Protein AF-A0A495QJJ1-F1 (afdb_monomer_lite)

Foldseek 3Di:
DDPVLVVLVVVVCQFQVQKDWDADPVPGWIWIAGDDDPPPPDVQQGIDIGNGSVVVVVSLVPRPPRGTPDDPPD

Sequence (74 aa):
MTQAECQQLETLRAQFPDWWFAWQEVEPRWHAQRKGDHATRPAVITDLRATNPNDLALLLLHIPAVEPVADPNR

pLDDT: mean 80.62, std 12.37, range [45.69, 91.44]

Radius of gyration: 12.49 Å; chains: 1; bounding box: 39×18×35 Å

Organism: NCBI:txid1120940

Structure (mmCIF, N/CA/C/O backbone):
data_AF-A0A495QJJ1-F1
#
_entry.id   AF-A0A495QJJ1-F1
#
loop_
_atom_site.group_PDB
_atom_site.id
_atom_site.type_symbol
_atom_site.label_atom_id
_atom_site.label_alt_id
_atom_site.label_comp_id
_atom_site.label_asym_id
_atom_site.label_entity_id
_atom_site.label_seq_id
_atom_site.pdbx_PDB_ins_code
_atom_site.Cartn_x
_atom_site.Cartn_y
_atom_site.Cartn_z
_atom_site.occupancy
_atom_site.B_iso_or_equiv
_atom_site.auth_seq_id
_atom_site.auth_comp_id
_atom_site.auth_asym_id
_atom_site.auth_atom_id
_atom_site.pdbx_PDB_model_num
ATOM 1 N N . MET A 1 1 ? -8.279 5.880 12.291 1.00 73.44 1 MET A N 1
ATOM 2 C CA . MET A 1 1 ? -6.884 5.975 11.834 1.00 73.44 1 MET A CA 1
ATOM 3 C C . MET A 1 1 ? -6.040 6.550 12.957 1.00 73.44 1 MET A C 1
ATOM 5 O O . MET A 1 1 ? -6.378 7.606 13.482 1.00 73.44 1 MET A O 1
ATOM 9 N N . THR A 1 2 ? -5.021 5.820 13.386 1.00 86.44 2 THR A N 1
ATOM 10 C CA . THR A 1 2 ? -4.084 6.187 14.453 1.00 86.44 2 THR A CA 1
ATOM 11 C C . THR A 1 2 ? -2.895 6.969 13.890 1.00 86.44 2 THR A C 1
ATOM 13 O O . THR A 1 2 ? -2.625 6.930 12.691 1.00 86.44 2 THR A O 1
ATOM 16 N N . GLN A 1 3 ? -2.138 7.653 14.753 1.00 86.69 3 GLN A N 1
ATOM 17 C CA . GLN A 1 3 ? -0.915 8.358 14.348 1.00 86.69 3 GLN A CA 1
ATOM 18 C C . GLN A 1 3 ? 0.132 7.414 13.727 1.00 86.69 3 GLN A C 1
ATOM 20 O O . GLN A 1 3 ? 0.801 7.790 12.766 1.00 86.69 3 GLN A O 1
ATOM 25 N N . ALA A 1 4 ? 0.244 6.186 14.241 1.00 87.56 4 ALA A N 1
ATOM 26 C CA . ALA A 1 4 ? 1.148 5.174 13.701 1.00 87.56 4 ALA A CA 1
ATOM 27 C C . ALA A 1 4 ? 0.750 4.749 12.277 1.00 87.56 4 ALA A C 1
ATOM 29 O O . ALA A 1 4 ? 1.607 4.676 11.400 1.00 87.56 4 ALA A O 1
ATOM 30 N N . GLU A 1 5 ? -0.548 4.548 12.026 1.00 85.06 5 GLU A N 1
ATOM 31 C CA . GLU A 1 5 ? -1.058 4.224 10.687 1.00 85.06 5 GLU A CA 1
ATOM 32 C C . GLU A 1 5 ? -0.789 5.364 9.695 1.00 85.06 5 GLU A C 1
ATOM 34 O O . GLU A 1 5 ? -0.345 5.110 8.577 1.00 85.06 5 GLU A O 1
ATOM 39 N N . CYS A 1 6 ? -0.975 6.624 10.114 1.00 86.31 6 CYS A N 1
ATOM 40 C CA . CYS A 1 6 ? -0.628 7.794 9.301 1.00 86.31 6 CYS A CA 1
ATOM 41 C C . CYS A 1 6 ? 0.853 7.797 8.901 1.00 86.31 6 CYS A C 1
ATOM 43 O O . CYS A 1 6 ? 1.179 8.037 7.742 1.00 86.31 6 CYS A O 1
ATOM 45 N N . GLN A 1 7 ? 1.756 7.511 9.841 1.00 88.62 7 GLN A N 1
ATOM 46 C CA . GLN A 1 7 ? 3.194 7.500 9.569 1.00 88.62 7 GLN A CA 1
ATOM 47 C C . GLN A 1 7 ? 3.587 6.378 8.599 1.00 88.62 7 GLN A C 1
ATOM 49 O O . GLN A 1 7 ? 4.369 6.608 7.678 1.00 88.62 7 GLN A O 1
ATOM 54 N N . GLN A 1 8 ? 3.005 5.188 8.757 1.00 88.06 8 GLN A N 1
ATOM 55 C CA . GLN A 1 8 ? 3.221 4.063 7.842 1.00 88.06 8 GLN A CA 1
ATOM 56 C C . GLN A 1 8 ? 2.755 4.383 6.416 1.00 88.06 8 GLN A C 1
ATOM 58 O O . GLN A 1 8 ? 3.408 3.993 5.449 1.00 88.06 8 GLN A O 1
ATOM 63 N N . LEU A 1 9 ? 1.660 5.132 6.264 1.00 86.31 9 LEU A N 1
ATOM 64 C CA . LEU A 1 9 ? 1.182 5.579 4.953 1.00 86.31 9 LEU A CA 1
ATOM 65 C C . LEU A 1 9 ? 2.122 6.568 4.283 1.00 86.31 9 LEU A C 1
ATOM 67 O O . LEU A 1 9 ? 2.342 6.464 3.080 1.00 86.31 9 LEU A O 1
ATOM 71 N N . GLU A 1 10 ? 2.675 7.517 5.033 1.00 90.19 10 GLU A N 1
ATOM 72 C CA . GLU A 1 10 ? 3.668 8.442 4.483 1.00 90.19 10 GLU A CA 1
ATOM 73 C C . GLU A 1 10 ? 4.914 7.687 4.007 1.00 90.19 10 GLU A C 1
ATOM 75 O O . GLU A 1 10 ? 5.416 7.939 2.912 1.00 90.19 10 GLU A O 1
ATOM 80 N N . THR A 1 11 ? 5.353 6.674 4.760 1.00 90.12 11 THR A N 1
ATOM 81 C CA . THR A 1 11 ? 6.426 5.773 4.322 1.00 90.12 11 THR A CA 1
ATOM 82 C C . THR A 1 11 ? 6.064 5.028 3.035 1.00 90.12 11 THR A C 1
ATOM 84 O O . THR A 1 11 ? 6.866 5.003 2.103 1.00 90.12 11 THR A O 1
ATOM 87 N N . LEU A 1 12 ? 4.856 4.466 2.938 1.00 89.25 12 LEU A N 1
ATOM 88 C CA . LEU A 1 12 ? 4.387 3.790 1.724 1.00 89.25 12 LEU A CA 1
ATOM 89 C C . LEU A 1 12 ? 4.351 4.719 0.510 1.00 89.25 12 LEU A C 1
ATOM 91 O O . LEU A 1 12 ? 4.809 4.342 -0.566 1.00 89.25 12 LEU A O 1
ATOM 95 N N . ARG A 1 13 ? 3.842 5.943 0.677 1.00 90.00 13 ARG A N 1
ATOM 96 C CA . ARG A 1 13 ? 3.791 6.954 -0.388 1.00 90.00 13 ARG A CA 1
ATOM 97 C C . ARG A 1 13 ? 5.182 7.311 -0.900 1.00 90.00 13 ARG A C 1
ATOM 99 O O . ARG A 1 13 ? 5.346 7.496 -2.103 1.00 90.00 13 ARG A O 1
ATOM 106 N N . ALA A 1 14 ? 6.163 7.389 -0.003 1.00 90.19 14 ALA A N 1
ATOM 107 C CA . ALA A 1 14 ? 7.549 7.654 -0.362 1.00 90.19 14 ALA A CA 1
ATOM 108 C C . ALA A 1 14 ? 8.205 6.464 -1.083 1.00 90.19 14 ALA A C 1
ATOM 110 O O . ALA A 1 14 ? 8.903 6.659 -2.076 1.00 90.19 14 ALA A O 1
ATOM 111 N N . GLN A 1 15 ? 7.969 5.235 -0.613 1.00 90.06 15 GLN A N 1
ATOM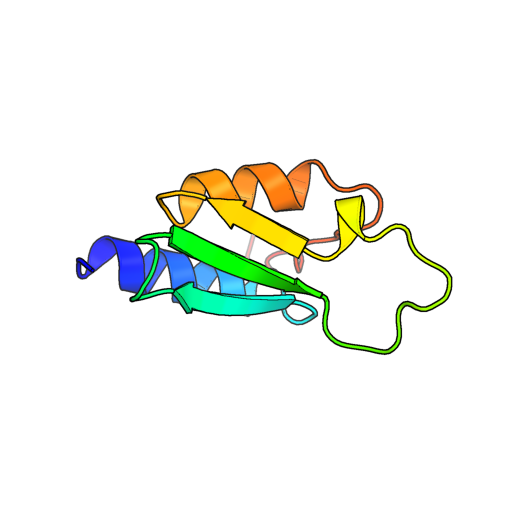 112 C CA . GLN A 1 15 ? 8.587 4.030 -1.177 1.00 90.06 15 GLN A CA 1
ATOM 113 C C . GLN A 1 15 ? 7.963 3.592 -2.505 1.00 90.06 15 GLN A C 1
ATOM 115 O O . GLN A 1 15 ? 8.663 3.031 -3.344 1.00 90.06 15 GLN A O 1
ATOM 120 N N . PHE A 1 16 ? 6.672 3.857 -2.720 1.00 89.50 16 PHE A N 1
ATOM 121 C CA . PHE A 1 16 ? 5.923 3.421 -3.901 1.00 89.50 16 PHE A CA 1
ATOM 122 C C . PHE A 1 16 ? 5.278 4.622 -4.622 1.00 89.50 16 PHE A C 1
ATOM 124 O O . PHE A 1 16 ? 4.052 4.757 -4.636 1.00 89.50 16 PHE A O 1
ATOM 131 N N . PRO A 1 17 ? 6.073 5.510 -5.251 1.00 88.44 17 PRO A N 1
ATOM 132 C CA . PRO A 1 17 ? 5.578 6.764 -5.832 1.00 88.44 17 PRO A CA 1
ATOM 133 C C . PRO A 1 17 ? 4.584 6.558 -6.986 1.00 88.44 17 PRO A C 1
ATOM 135 O O . PRO A 1 17 ? 3.698 7.391 -7.202 1.00 88.44 17 PRO A O 1
ATOM 138 N N . ASP A 1 18 ? 4.673 5.421 -7.677 1.00 86.62 18 ASP A N 1
ATOM 139 C CA . ASP A 1 18 ? 3.758 5.010 -8.747 1.00 86.62 18 ASP A CA 1
ATOM 140 C C . ASP A 1 18 ? 2.401 4.514 -8.235 1.00 86.62 18 ASP A C 1
ATOM 142 O O . ASP A 1 18 ? 1.554 4.113 -9.031 1.00 86.62 18 ASP A O 1
ATOM 146 N N . TRP A 1 19 ? 2.167 4.525 -6.925 1.00 89.31 19 TRP A N 1
ATOM 147 C CA . TRP A 1 19 ? 0.936 4.045 -6.316 1.00 89.31 19 TRP A CA 1
ATOM 148 C C . TRP A 1 19 ? 0.190 5.179 -5.615 1.00 89.31 19 TRP A C 1
ATOM 150 O O . TRP A 1 19 ? 0.760 6.089 -5.008 1.00 89.31 19 TRP A O 1
ATOM 160 N N . TRP A 1 20 ? -1.126 5.168 -5.770 1.00 90.25 20 TRP A N 1
ATOM 161 C CA . TRP A 1 20 ? -2.061 5.972 -5.003 1.00 90.25 20 TRP A CA 1
ATOM 162 C C . TRP A 1 20 ? -2.561 5.152 -3.817 1.00 90.25 20 TRP A C 1
ATOM 164 O O . TRP A 1 20 ? -2.739 3.947 -3.945 1.00 90.25 20 TRP A O 1
ATOM 174 N N . PHE A 1 21 ? -2.788 5.811 -2.682 1.00 90.81 21 PHE A N 1
ATOM 175 C CA . PHE A 1 21 ? -3.234 5.192 -1.436 1.00 90.81 21 PHE A CA 1
ATOM 176 C C . PHE A 1 21 ? -4.373 6.016 -0.839 1.00 90.81 21 PHE A C 1
ATOM 178 O O . PHE A 1 21 ? -4.214 7.228 -0.637 1.00 90.81 21 PHE A O 1
ATOM 185 N N . ALA A 1 22 ? -5.488 5.364 -0.520 1.00 90.00 22 ALA A N 1
ATOM 186 C CA . ALA A 1 22 ? -6.670 5.988 0.057 1.00 90.00 22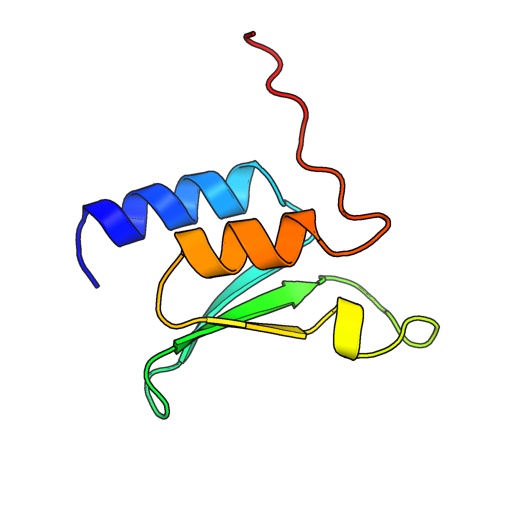 ALA A CA 1
ATOM 187 C C . ALA A 1 22 ? -7.360 5.085 1.084 1.00 90.00 22 ALA A C 1
ATOM 189 O O . ALA A 1 22 ? -7.311 3.860 1.002 1.00 90.00 22 ALA A O 1
ATOM 190 N N . TRP A 1 23 ? -8.028 5.713 2.048 1.00 87.94 23 TRP A N 1
ATOM 191 C CA . TRP A 1 23 ? -8.919 5.037 2.982 1.00 87.94 23 TRP A CA 1
ATOM 192 C C . TRP A 1 23 ? -10.336 5.013 2.407 1.00 87.94 23 TRP A C 1
ATOM 194 O O . TRP A 1 23 ? -10.836 6.050 1.970 1.00 87.94 23 TRP A O 1
ATOM 204 N N . GLN A 1 24 ? -10.991 3.852 2.408 1.00 86.56 24 GLN A N 1
ATOM 205 C CA . GLN A 1 24 ? -12.403 3.734 2.049 1.00 86.56 24 GLN A CA 1
ATOM 206 C C . GLN A 1 24 ? -13.265 3.772 3.313 1.00 86.56 24 GLN A C 1
ATOM 208 O O . GLN A 1 24 ? -13.191 2.883 4.154 1.00 86.56 24 GLN A O 1
ATOM 213 N N . GLU A 1 25 ? -14.106 4.800 3.438 1.00 82.06 25 GLU A N 1
ATOM 214 C CA . GLU A 1 25 ? -14.972 4.980 4.615 1.00 82.06 25 GLU A CA 1
ATOM 215 C C . GLU A 1 25 ? -16.189 4.043 4.615 1.00 82.06 25 GLU A C 1
ATOM 217 O O . GLU A 1 25 ? -16.622 3.600 5.675 1.00 82.06 25 GLU A O 1
ATOM 222 N N . VAL A 1 26 ? -16.725 3.717 3.432 1.00 84.31 26 VAL A N 1
ATOM 223 C CA . VAL A 1 26 ? -17.930 2.876 3.274 1.00 84.31 26 VAL A CA 1
ATOM 224 C C . VAL A 1 26 ? -17.654 1.409 3.616 1.00 84.31 26 VAL A C 1
ATOM 226 O O . VAL A 1 26 ? -18.502 0.729 4.186 1.00 84.31 26 VAL A O 1
ATOM 229 N N . GLU A 1 27 ? -16.459 0.923 3.292 1.00 82.88 27 GLU A N 1
ATOM 230 C CA . GLU A 1 27 ? -15.974 -0.397 3.683 1.00 82.88 27 GLU A CA 1
ATOM 231 C C . GLU A 1 27 ? -14.583 -0.195 4.290 1.00 82.88 27 GLU A C 1
ATOM 233 O O . GLU A 1 27 ? -13.652 0.014 3.515 1.00 82.88 27 GLU A O 1
ATOM 238 N N . PRO A 1 28 ? -14.445 -0.191 5.633 1.00 83.06 28 PRO A N 1
ATOM 239 C CA . PRO A 1 28 ? -13.235 0.234 6.342 1.00 83.06 28 PRO A CA 1
ATOM 240 C C . PRO A 1 28 ? -11.979 -0.540 5.928 1.00 83.06 28 PRO A C 1
ATOM 242 O O . PRO A 1 28 ? -11.630 -1.563 6.521 1.00 83.06 28 PRO A O 1
ATOM 245 N N . ARG A 1 29 ? -11.292 -0.055 4.893 1.00 88.88 29 ARG A N 1
ATOM 246 C CA . ARG A 1 29 ? -10.072 -0.657 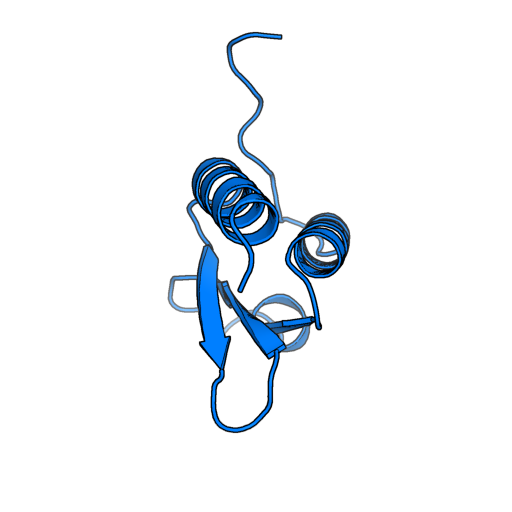4.359 1.00 88.88 29 ARG A CA 1
ATOM 247 C C . ARG A 1 29 ? -9.217 0.373 3.643 1.00 88.88 29 ARG A C 1
ATOM 249 O O . ARG A 1 29 ? -9.706 1.329 3.039 1.00 88.88 29 ARG A O 1
ATOM 256 N N . TRP A 1 30 ? -7.924 0.110 3.655 1.00 90.50 30 TRP A N 1
ATOM 257 C CA . TRP A 1 30 ? -6.970 0.739 2.769 1.00 90.50 30 TRP A CA 1
ATOM 258 C C . TRP A 1 30 ? -7.137 0.218 1.357 1.00 90.50 30 TRP A C 1
ATOM 260 O O . TRP A 1 30 ? -7.321 -0.978 1.137 1.00 90.50 30 TRP A O 1
ATOM 270 N N . HIS A 1 31 ? -7.042 1.135 0.411 1.00 91.31 31 HIS A N 1
ATOM 271 C CA . HIS A 1 31 ? -7.042 0.882 -1.013 1.00 91.31 31 HIS A CA 1
ATOM 272 C C . HIS A 1 31 ? -5.763 1.467 -1.595 1.00 91.31 31 HIS A C 1
ATOM 274 O O . HIS A 1 31 ? -5.416 2.615 -1.309 1.00 91.31 31 HIS A O 1
ATOM 280 N N . ALA A 1 32 ? -5.061 0.676 -2.396 1.00 91.19 32 ALA A N 1
ATOM 281 C CA . ALA A 1 32 ? -3.948 1.151 -3.188 1.00 91.19 32 ALA A CA 1
ATOM 282 C C . ALA A 1 32 ? -4.142 0.800 -4.650 1.00 91.19 32 ALA A C 1
ATOM 284 O O . ALA A 1 32 ? -4.541 -0.313 -4.994 1.00 91.19 32 ALA A O 1
ATOM 285 N N . GLN A 1 33 ? -3.827 1.762 -5.504 1.00 89.75 33 GLN A N 1
ATOM 286 C CA . GLN A 1 33 ? -4.009 1.632 -6.934 1.00 89.75 33 GLN A CA 1
ATOM 287 C C . GLN A 1 33 ? -2.785 2.146 -7.674 1.00 89.75 33 GLN A C 1
ATOM 289 O O . GLN A 1 33 ? -2.276 3.225 -7.365 1.00 89.75 33 GLN A O 1
ATOM 294 N N . ARG A 1 34 ? -2.310 1.404 -8.672 1.00 86.62 34 ARG A N 1
ATOM 295 C CA . ARG A 1 34 ? -1.189 1.869 -9.492 1.00 86.62 34 ARG A CA 1
ATOM 296 C C . ARG A 1 34 ? -1.628 3.046 -10.370 1.00 86.62 34 ARG A C 1
ATOM 298 O O . ARG A 1 34 ? -2.654 2.980 -11.039 1.00 86.62 34 ARG A O 1
ATOM 305 N N . LYS A 1 35 ? -0.839 4.118 -10.388 1.00 83.81 35 LYS A N 1
ATOM 306 C CA . LYS A 1 35 ? -1.025 5.302 -11.238 1.00 83.81 35 LYS A CA 1
ATOM 307 C C . LYS A 1 35 ? -0.653 4.970 -12.688 1.00 83.81 35 LYS A C 1
ATOM 309 O O . LYS A 1 35 ? 0.296 4.221 -12.914 1.00 83.81 35 LYS A O 1
ATOM 314 N N . GLY A 1 36 ? -1.362 5.544 -13.661 1.00 74.88 36 GLY A N 1
ATOM 315 C CA . GLY A 1 36 ? -1.074 5.399 -15.097 1.00 74.88 36 GLY A 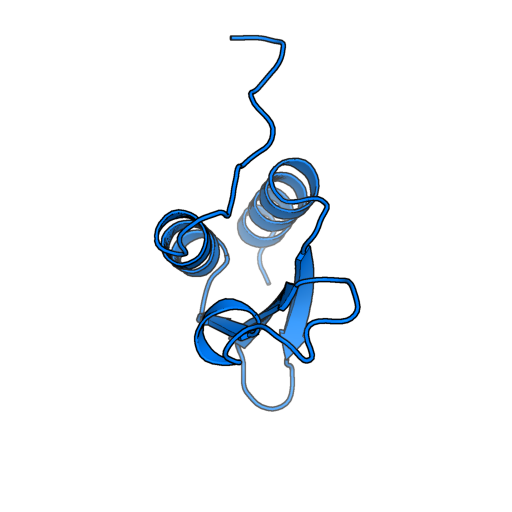CA 1
ATOM 316 C C . GLY A 1 36 ? -2.046 4.491 -15.859 1.00 74.88 36 GLY A C 1
ATOM 317 O O . GLY A 1 36 ? -2.958 3.911 -15.275 1.00 74.88 36 GLY A O 1
ATOM 318 N N . ASP A 1 37 ? -1.857 4.416 -17.179 1.00 60.34 37 ASP A N 1
ATOM 319 C CA . ASP A 1 37 ? -2.743 3.691 -18.092 1.00 60.34 37 ASP A CA 1
ATOM 320 C C . ASP A 1 37 ? -2.299 2.224 -18.213 1.00 60.34 37 ASP A C 1
ATOM 322 O O . ASP A 1 37 ? -1.242 1.911 -18.765 1.00 60.34 37 ASP A O 1
ATOM 326 N N . HIS A 1 38 ? -3.080 1.320 -17.621 1.00 60.72 38 HIS A N 1
ATOM 327 C CA . HIS A 1 38 ? -2.713 -0.088 -17.417 1.00 60.72 38 HIS A CA 1
ATOM 328 C C . HIS A 1 38 ? -3.575 -1.048 -18.238 1.00 60.72 38 HIS A C 1
ATOM 330 O O . HIS A 1 38 ? -3.758 -2.196 -17.846 1.00 60.72 38 HIS A O 1
ATOM 336 N N . ALA A 1 39 ? -4.074 -0.618 -19.401 1.00 55.28 39 ALA A N 1
ATOM 337 C CA . ALA A 1 39 ? -4.887 -1.450 -20.299 1.00 55.28 39 ALA A CA 1
ATOM 338 C C . ALA A 1 39 ? -4.231 -2.799 -20.684 1.00 55.28 39 ALA A C 1
ATOM 340 O O . ALA A 1 39 ? -4.918 -3.729 -21.099 1.00 55.28 39 ALA A O 1
ATOM 341 N N . THR A 1 40 ? -2.910 -2.927 -20.529 1.00 58.47 40 THR A N 1
ATOM 342 C CA . THR A 1 40 ? -2.131 -4.141 -20.818 1.00 58.47 40 THR A CA 1
ATOM 343 C C . THR A 1 40 ? -1.786 -4.982 -19.584 1.00 58.47 40 THR A C 1
ATOM 345 O O . THR A 1 40 ? -1.156 -6.032 -19.730 1.00 58.47 40 THR A O 1
ATOM 348 N N . ARG A 1 41 ? -2.169 -4.563 -18.369 1.00 61.88 41 ARG A N 1
ATOM 349 C CA . ARG A 1 41 ? -1.827 -5.249 -17.114 1.00 61.88 41 ARG A CA 1
ATOM 350 C C . ARG A 1 41 ? -3.080 -5.788 -16.409 1.00 61.88 41 ARG A C 1
ATOM 352 O O . ARG A 1 41 ? -4.076 -5.079 -16.306 1.00 61.88 41 ARG A O 1
ATOM 359 N N . PRO A 1 42 ? -3.051 -7.031 -15.895 1.00 64.38 42 PRO A N 1
ATOM 360 C CA . PRO A 1 42 ? -4.173 -7.593 -15.147 1.00 64.38 42 PRO A CA 1
ATOM 361 C C . PRO A 1 42 ? -4.556 -6.738 -13.927 1.00 64.38 42 PRO A C 1
ATOM 363 O O . PRO A 1 42 ? -3.688 -6.340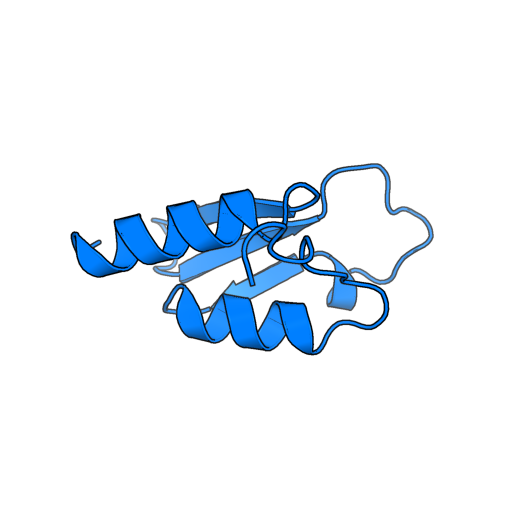 -13.157 1.00 64.38 42 PRO A O 1
ATOM 366 N N . ALA A 1 43 ? -5.852 -6.531 -13.676 1.00 63.81 43 ALA A N 1
ATOM 367 C CA . ALA A 1 43 ? -6.326 -5.756 -12.518 1.00 63.81 43 ALA A CA 1
ATOM 368 C C . ALA A 1 43 ? -5.820 -6.296 -11.161 1.00 63.81 43 ALA A C 1
ATOM 370 O O . ALA A 1 43 ? -5.630 -5.532 -10.216 1.00 63.81 43 ALA A O 1
ATOM 371 N N . VAL A 1 44 ? -5.531 -7.604 -11.087 1.00 64.19 44 VAL A N 1
ATOM 372 C CA . VAL A 1 44 ? -4.992 -8.284 -9.893 1.00 64.19 44 VAL A CA 1
ATOM 373 C C . VAL A 1 44 ? -3.613 -7.766 -9.458 1.00 64.19 44 VAL A C 1
ATOM 375 O O . VAL A 1 44 ? -3.202 -8.013 -8.331 1.00 64.19 44 VAL A O 1
ATOM 378 N N . ILE A 1 45 ? -2.901 -7.032 -10.322 1.00 72.75 45 ILE A N 1
ATOM 379 C CA . ILE A 1 45 ? -1.596 -6.428 -10.007 1.00 72.75 45 ILE A CA 1
ATOM 380 C C . ILE A 1 45 ? -1.640 -4.897 -9.888 1.00 72.75 45 ILE A C 1
ATOM 382 O O . ILE A 1 45 ? -0.590 -4.273 -9.743 1.00 72.75 45 ILE A O 1
ATOM 386 N N . THR A 1 46 ? -2.818 -4.271 -9.973 1.00 79.06 46 THR A N 1
ATOM 387 C CA . THR A 1 46 ? -2.960 -2.802 -9.948 1.00 79.06 46 THR A CA 1
ATOM 388 C C . THR A 1 46 ? -3.960 -2.279 -8.923 1.00 79.06 46 THR A C 1
ATOM 390 O O . THR A 1 46 ? -3.986 -1.069 -8.725 1.00 79.06 46 THR A O 1
ATOM 393 N N . ASP A 1 47 ? -4.769 -3.137 -8.293 1.00 88.19 47 ASP A N 1
ATOM 394 C CA . ASP A 1 47 ? -5.751 -2.779 -7.256 1.00 88.19 47 ASP A CA 1
ATOM 395 C C . ASP A 1 47 ? -5.559 -3.677 -6.028 1.00 88.19 47 ASP A C 1
ATOM 397 O O . ASP A 1 47 ? -5.706 -4.897 -6.112 1.00 88.19 47 ASP A O 1
ATOM 401 N N . LEU A 1 48 ? -5.200 -3.078 -4.895 1.00 89.44 48 LEU A N 1
ATOM 402 C CA . LEU A 1 48 ? -4.929 -3.776 -3.642 1.00 89.44 48 LEU A CA 1
ATOM 403 C C . LEU A 1 48 ? -5.775 -3.214 -2.510 1.00 89.44 48 LEU A C 1
ATOM 405 O O . LEU A 1 48 ? -5.995 -2.005 -2.417 1.00 89.44 48 LEU A O 1
ATOM 409 N N . ARG A 1 49 ? -6.221 -4.097 -1.615 1.00 90.75 49 ARG A N 1
ATOM 410 C CA . ARG A 1 49 ? -7.043 -3.736 -0.459 1.00 90.75 49 ARG A CA 1
ATOM 411 C C . ARG A 1 49 ? -6.565 -4.463 0.787 1.00 90.75 49 ARG A C 1
ATOM 413 O O . ARG A 1 49 ? -6.305 -5.660 0.726 1.00 90.75 49 ARG A O 1
ATOM 420 N N . ALA A 1 50 ? -6.484 -3.754 1.907 1.00 91.44 50 ALA A N 1
ATOM 421 C CA . ALA A 1 50 ? -6.060 -4.326 3.182 1.00 91.44 50 ALA A CA 1
ATOM 422 C C . ALA A 1 50 ? -6.668 -3.574 4.369 1.00 91.44 50 ALA A C 1
ATOM 424 O O . ALA A 1 50 ? -7.095 -2.432 4.239 1.00 91.44 50 ALA A O 1
ATOM 425 N N . THR A 1 51 ? -6.701 -4.190 5.546 1.00 89.94 51 THR A N 1
ATOM 426 C CA . THR A 1 51 ? -7.256 -3.558 6.755 1.00 89.94 51 THR A CA 1
ATOM 427 C C . THR A 1 51 ? -6.285 -2.569 7.400 1.00 89.94 51 THR A C 1
ATOM 429 O O . THR A 1 51 ? -6.730 -1.621 8.041 1.00 89.94 51 THR A O 1
ATOM 432 N N . ASN A 1 52 ? -4.975 -2.732 7.188 1.00 88.62 52 ASN A N 1
ATOM 433 C CA . ASN A 1 52 ? -3.936 -1.834 7.693 1.00 88.62 52 ASN A CA 1
ATOM 434 C C . ASN A 1 52 ? -2.849 -1.546 6.628 1.00 88.62 52 ASN A C 1
ATOM 436 O O . ASN A 1 52 ? -2.756 -2.267 5.630 1.00 88.62 52 ASN A O 1
ATOM 440 N N . PRO A 1 53 ? -2.018 -0.503 6.822 1.00 87.62 53 PRO A N 1
ATOM 441 C CA . PRO A 1 53 ? -0.971 -0.140 5.865 1.00 87.62 53 PRO A CA 1
ATOM 442 C C . PRO A 1 53 ? 0.132 -1.201 5.697 1.00 87.62 53 PRO A C 1
ATOM 444 O O . PRO A 1 53 ? 0.633 -1.384 4.591 1.00 87.62 53 PRO A O 1
ATOM 447 N N . ASN A 1 54 ? 0.503 -1.933 6.753 1.00 89.38 54 ASN A N 1
ATOM 448 C CA . ASN A 1 54 ? 1.568 -2.943 6.676 1.00 89.38 54 ASN A CA 1
ATOM 449 C C . ASN A 1 54 ? 1.187 -4.120 5.773 1.00 89.38 54 ASN A C 1
ATOM 451 O O . ASN A 1 54 ? 1.991 -4.544 4.946 1.00 89.38 54 ASN A O 1
ATOM 455 N N . ASP A 1 55 ? -0.043 -4.616 5.889 1.00 90.94 55 ASP A N 1
ATOM 456 C CA . ASP A 1 55 ? -0.561 -5.674 5.017 1.00 90.94 55 ASP A CA 1
ATOM 457 C C . ASP A 1 55 ? -0.535 -5.232 3.553 1.00 90.94 55 ASP A C 1
ATOM 459 O O . ASP A 1 55 ? -0.200 -6.001 2.653 1.00 90.94 55 ASP A O 1
ATOM 463 N N . LEU A 1 56 ? -0.826 -3.955 3.313 1.00 90.38 56 LEU A N 1
ATOM 464 C CA . LEU A 1 56 ? -0.784 -3.377 1.983 1.00 90.38 56 LEU A CA 1
ATOM 465 C C . LEU A 1 56 ? 0.655 -3.288 1.441 1.00 90.38 56 LEU A C 1
ATOM 467 O O . LEU A 1 56 ? 0.883 -3.580 0.266 1.00 90.38 56 LEU A O 1
ATOM 471 N N . ALA A 1 57 ? 1.632 -2.972 2.297 1.00 88.69 57 ALA A N 1
ATOM 472 C CA . ALA A 1 57 ? 3.057 -3.032 1.966 1.00 88.69 57 ALA A CA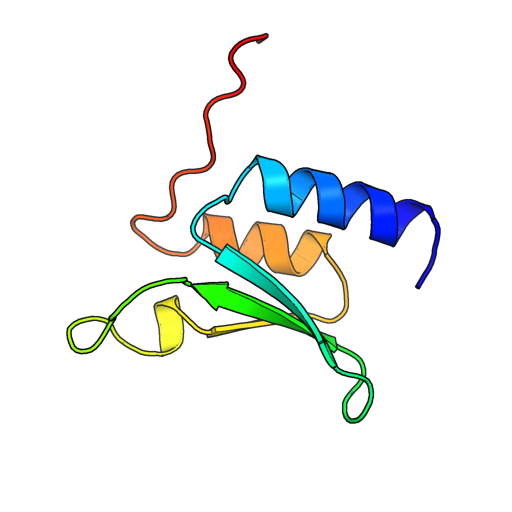 1
ATOM 473 C C . ALA A 1 57 ? 3.481 -4.448 1.550 1.00 88.69 57 ALA A C 1
ATOM 475 O O . ALA A 1 57 ? 4.155 -4.627 0.537 1.00 88.69 57 ALA A O 1
ATOM 476 N N . LEU A 1 58 ? 3.052 -5.464 2.305 1.00 89.56 58 LEU A N 1
ATOM 477 C CA . LEU A 1 58 ? 3.342 -6.860 1.989 1.00 89.56 58 LEU A CA 1
ATOM 478 C C . LEU A 1 58 ? 2.756 -7.247 0.632 1.00 89.56 58 LEU A C 1
ATOM 480 O O . LEU A 1 58 ? 3.468 -7.832 -0.179 1.00 89.56 58 LEU A O 1
ATOM 484 N N . LEU A 1 59 ? 1.503 -6.885 0.349 1.00 89.50 59 LEU A N 1
ATOM 485 C CA . LEU A 1 59 ? 0.882 -7.147 -0.952 1.00 89.50 59 LEU A CA 1
ATOM 486 C C . LEU A 1 59 ? 1.653 -6.487 -2.102 1.00 89.50 59 LEU A C 1
ATOM 488 O O . LEU A 1 59 ? 1.896 -7.138 -3.116 1.00 89.50 59 LEU A O 1
ATOM 492 N N . LEU A 1 60 ? 2.088 -5.235 -1.934 1.00 88.44 60 LEU A N 1
ATOM 493 C CA . LEU A 1 60 ? 2.887 -4.522 -2.934 1.00 88.44 60 LEU A CA 1
ATOM 494 C C . LEU A 1 60 ? 4.198 -5.241 -3.250 1.00 88.44 60 LEU A C 1
ATOM 496 O O . LEU A 1 60 ? 4.533 -5.398 -4.421 1.00 88.44 60 LEU A O 1
ATOM 500 N N . LEU A 1 61 ? 4.904 -5.727 -2.228 1.00 86.12 61 LEU A N 1
ATOM 501 C CA . LEU A 1 61 ? 6.159 -6.468 -2.395 1.00 86.12 61 LEU A CA 1
ATOM 502 C C . LEU A 1 61 ? 5.978 -7.821 -3.101 1.00 86.12 61 LEU A C 1
ATOM 504 O O . LEU A 1 61 ? 6.936 -8.345 -3.664 1.00 86.12 61 LEU A O 1
ATOM 508 N N . HIS A 1 62 ? 4.771 -8.391 -3.081 1.00 85.00 62 HIS A N 1
ATOM 509 C CA . HIS A 1 62 ? 4.466 -9.646 -3.772 1.00 85.00 62 HIS A CA 1
ATOM 510 C C . HIS A 1 62 ? 4.068 -9.450 -5.240 1.00 85.00 62 HIS A C 1
ATOM 512 O O . HIS A 1 62 ? 4.000 -10.435 -5.978 1.00 85.00 62 HIS A O 1
ATOM 518 N N . ILE A 1 63 ? 3.807 -8.218 -5.693 1.00 80.88 63 ILE A N 1
ATOM 519 C CA . ILE A 1 63 ? 3.486 -7.961 -7.099 1.00 80.88 63 ILE A CA 1
ATOM 520 C C . ILE A 1 63 ? 4.784 -7.951 -7.925 1.00 80.88 63 ILE A C 1
ATOM 522 O O . ILE A 1 63 ? 5.654 -7.105 -7.699 1.00 80.88 63 ILE A O 1
ATOM 526 N N . PRO A 1 64 ? 4.910 -8.815 -8.950 1.00 69.88 64 PRO A N 1
ATOM 527 C CA . PRO A 1 64 ? 6.043 -8.765 -9.868 1.00 69.88 64 PRO A CA 1
ATOM 528 C C . PRO A 1 64 ? 6.149 -7.386 -10.544 1.00 69.88 64 PRO A C 1
ATOM 530 O O . PRO A 1 64 ? 5.152 -6.856 -11.036 1.00 69.88 64 PRO A O 1
ATOM 533 N N . ALA A 1 65 ? 7.358 -6.815 -10.603 1.00 69.50 65 ALA A N 1
ATOM 534 C CA . ALA A 1 65 ? 7.639 -5.474 -11.146 1.00 69.50 65 ALA A CA 1
ATOM 535 C C . ALA A 1 65 ? 7.070 -4.285 -10.336 1.00 69.50 65 ALA A C 1
ATOM 537 O O . ALA A 1 65 ? 6.830 -3.192 -10.874 1.00 69.50 65 ALA A O 1
ATOM 538 N N . VAL A 1 66 ? 6.851 -4.477 -9.037 1.00 72.69 66 VAL A N 1
ATOM 539 C CA . VAL A 1 66 ? 6.824 -3.374 -8.074 1.00 72.69 66 VAL A CA 1
ATOM 540 C C . VAL A 1 66 ? 8.218 -3.253 -7.474 1.00 72.69 66 VAL A C 1
ATOM 542 O O . VAL A 1 66 ? 8.661 -4.129 -6.740 1.00 72.69 66 VAL A O 1
ATOM 545 N N . GLU A 1 67 ? 8.914 -2.169 -7.806 1.00 67.25 67 GLU A N 1
ATOM 546 C CA . GLU A 1 67 ? 10.197 -1.844 -7.191 1.00 67.25 67 GLU A CA 1
ATOM 547 C C . GLU A 1 67 ? 9.976 -0.706 -6.191 1.00 67.25 67 GLU A C 1
ATOM 549 O O . GLU A 1 67 ? 9.536 0.374 -6.601 1.00 67.25 67 GLU A O 1
ATOM 554 N N . PRO A 1 68 ? 10.207 -0.930 -4.884 1.00 71.06 68 PRO A N 1
ATOM 555 C CA . PRO A 1 68 ? 10.286 0.177 -3.950 1.00 71.06 68 PRO A CA 1
ATOM 556 C C . PRO A 1 68 ? 11.499 1.036 -4.310 1.00 71.06 68 PRO A C 1
ATOM 558 O O . PRO A 1 68 ? 12.517 0.528 -4.786 1.00 71.06 68 PRO A O 1
ATOM 561 N N . VAL A 1 69 ? 11.417 2.336 -4.047 1.00 71.69 69 VAL A N 1
ATOM 562 C CA . VAL A 1 69 ? 12.595 3.202 -4.143 1.00 71.69 69 VAL A CA 1
ATOM 563 C C . VAL A 1 69 ? 13.664 2.654 -3.194 1.00 71.69 69 VAL A C 1
ATOM 565 O O . VAL A 1 69 ? 13.410 2.485 -2.000 1.00 71.69 69 VAL A O 1
ATOM 568 N N . ALA A 1 70 ? 14.851 2.348 -3.727 1.00 62.19 70 ALA A N 1
ATOM 569 C CA . ALA A 1 70 ? 16.003 2.001 -2.904 1.00 62.19 70 ALA A CA 1
ATOM 570 C C . ALA A 1 70 ? 16.306 3.187 -1.985 1.00 62.19 70 ALA A C 1
ATOM 572 O O . ALA A 1 70 ? 16.459 4.305 -2.473 1.00 62.19 70 ALA A O 1
ATOM 573 N N . ASP A 1 71 ? 16.357 2.952 -0.673 1.00 56.47 71 ASP A N 1
ATOM 574 C CA . ASP A 1 71 ? 16.710 3.995 0.286 1.00 56.47 71 ASP A CA 1
ATOM 575 C C . ASP A 1 71 ? 18.121 4.511 -0.053 1.00 56.47 71 ASP A C 1
ATOM 577 O O . ASP A 1 71 ? 19.080 3.739 0.044 1.00 56.47 71 ASP A O 1
ATOM 581 N N . PRO A 1 72 ? 18.283 5.778 -0.482 1.00 46.41 72 PRO A N 1
ATOM 582 C CA . PRO A 1 72 ? 19.595 6.312 -0.826 1.00 46.41 72 PRO A CA 1
ATOM 583 C C . PRO A 1 72 ? 20.505 6.492 0.403 1.00 46.41 72 PRO A C 1
ATOM 585 O O . PRO A 1 72 ? 21.660 6.871 0.231 1.00 46.41 72 PRO A O 1
ATOM 588 N N . ASN A 1 73 ? 20.013 6.232 1.624 1.00 50.34 73 ASN A N 1
ATOM 589 C CA . ASN A 1 73 ? 20.734 6.443 2.882 1.00 50.34 73 ASN A CA 1
ATOM 590 C C . ASN A 1 73 ? 21.061 5.156 3.663 1.00 50.34 73 ASN A C 1
ATOM 592 O O . ASN A 1 73 ? 21.296 5.241 4.871 1.00 50.34 73 ASN A O 1
ATOM 596 N N . ARG A 1 74 ? 21.068 3.978 3.027 1.00 45.69 74 ARG A N 1
ATOM 597 C CA . ARG A 1 74 ? 21.452 2.728 3.704 1.00 45.69 74 ARG A CA 1
ATOM 598 C C . ARG A 1 74 ? 22.922 2.360 3.527 1.00 45.69 74 ARG A C 1
ATOM 600 O O . ARG A 1 74 ? 23.420 2.444 2.386 1.00 45.69 74 ARG A O 1
#

Secondary structure (DSSP, 8-state):
--HHHHHHHHHHHHH-TTEEEEEETTTTEEEEEE-S--TTS-GGGTEEEESSHHHHHHHHHHSTT--PPP-TT-